Protein AF-A0A183B279-F1 (afdb_monomer_lite)

Secondary structure (DSSP, 8-state):
-------HHHHHHHHHHHHHHHHHHHHHHHHHHHHHHS-PPPTTTTTS-SS--HHHHHHHHHHHHHHHHHHHH---S---

Structure (mmCIF, N/CA/C/O backbone):
data_AF-A0A183B279-F1
#
_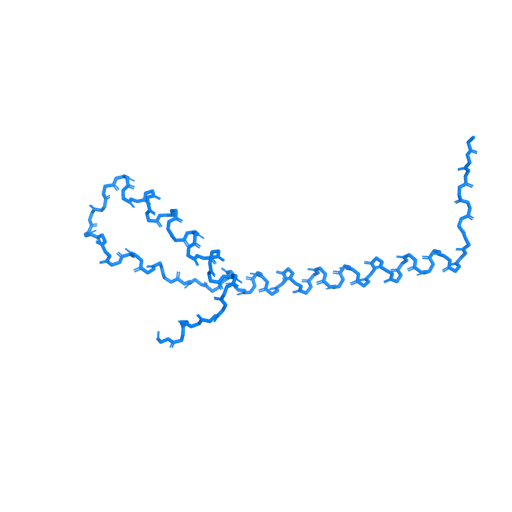entry.id   AF-A0A183B279-F1
#
loop_
_atom_site.group_PDB
_atom_site.id
_atom_site.type_symbol
_atom_site.label_atom_id
_atom_site.label_alt_id
_atom_site.label_comp_id
_atom_site.label_asym_id
_atom_site.label_entity_id
_atom_site.label_seq_id
_atom_site.pdbx_PDB_ins_code
_atom_site.Cartn_x
_atom_site.Cartn_y
_atom_site.Cartn_z
_atom_site.occupancy
_atom_site.B_iso_or_equiv
_atom_site.auth_seq_id
_atom_site.auth_comp_id
_atom_site.auth_asym_id
_atom_site.auth_atom_id
_atom_site.pdbx_PDB_model_num
ATOM 1 N N . MET A 1 1 ? -7.688 11.019 41.735 1.00 39.53 1 MET A N 1
ATOM 2 C CA . MET A 1 1 ? -7.531 9.849 40.847 1.00 39.53 1 MET A CA 1
ATOM 3 C C . MET A 1 1 ? -8.932 9.462 40.392 1.00 39.53 1 MET A C 1
ATOM 5 O O . MET A 1 1 ? -9.667 8.877 41.170 1.00 39.53 1 MET A O 1
ATOM 9 N N . THR A 1 2 ? -9.376 9.930 39.227 1.00 47.78 2 THR A N 1
ATOM 10 C CA . THR A 1 2 ? -10.734 9.670 38.720 1.00 47.78 2 THR A CA 1
ATOM 11 C C . THR A 1 2 ? -10.700 8.403 37.875 1.00 47.78 2 THR A C 1
ATOM 13 O O . THR A 1 2 ? -10.235 8.425 36.738 1.00 47.78 2 THR A O 1
ATOM 16 N N . GLN A 1 3 ? -11.122 7.286 38.462 1.00 52.53 3 GLN A N 1
ATOM 17 C CA . GLN A 1 3 ? -11.345 6.038 37.741 1.00 52.53 3 GLN A CA 1
ATOM 18 C C . GLN A 1 3 ? -12.598 6.231 36.878 1.00 52.53 3 GLN A C 1
ATOM 20 O O . GLN A 1 3 ? -13.683 6.453 37.406 1.00 52.53 3 GLN A O 1
ATOM 25 N N . LEU A 1 4 ? -12.432 6.227 35.555 1.00 61.53 4 LEU A N 1
ATOM 26 C CA . LEU A 1 4 ? -13.543 6.207 34.605 1.00 61.53 4 LEU A CA 1
ATOM 27 C C . LEU A 1 4 ? -14.153 4.801 34.647 1.00 61.53 4 LEU A C 1
ATOM 29 O O . LEU A 1 4 ? -13.690 3.896 33.957 1.00 61.53 4 LEU A O 1
ATOM 33 N N . THR A 1 5 ? -15.139 4.590 35.513 1.00 68.75 5 THR A N 1
ATOM 34 C CA . THR A 1 5 ? -15.975 3.388 35.505 1.00 68.75 5 THR A CA 1
ATOM 35 C C . THR A 1 5 ? -16.930 3.483 34.319 1.00 68.75 5 THR A C 1
ATOM 37 O O . THR A 1 5 ? -17.981 4.110 34.400 1.00 68.75 5 THR A O 1
ATOM 40 N N . PHE A 1 6 ? -16.511 2.908 33.193 1.00 64.88 6 PHE A N 1
ATOM 41 C CA . PHE A 1 6 ? -17.328 2.768 31.989 1.00 64.88 6 PHE A CA 1
ATOM 42 C C . PHE A 1 6 ? -18.468 1.773 32.235 1.00 64.88 6 PHE A C 1
ATOM 44 O O . PHE A 1 6 ? -18.258 0.720 32.838 1.00 64.88 6 PHE A O 1
ATOM 51 N N . SER A 1 7 ? -19.666 2.099 31.752 1.00 80.75 7 SER A N 1
ATOM 52 C CA . SER A 1 7 ? -20.811 1.177 31.761 1.00 80.75 7 SER A CA 1
ATOM 53 C C . SER A 1 7 ? -20.584 0.015 30.783 1.00 80.75 7 SER A C 1
ATOM 55 O O . SER A 1 7 ? -19.953 0.205 29.741 1.00 80.75 7 SER A O 1
ATOM 57 N N . ASP A 1 8 ? -21.156 -1.166 31.047 1.00 81.69 8 ASP A N 1
ATOM 58 C CA . ASP A 1 8 ? -21.111 -2.328 30.138 1.00 81.69 8 ASP A CA 1
ATOM 59 C C . ASP A 1 8 ? -21.533 -1.974 28.699 1.00 81.69 8 ASP A C 1
ATOM 61 O O . ASP A 1 8 ? -20.952 -2.447 27.721 1.00 81.69 8 ASP A O 1
ATOM 65 N N . THR A 1 9 ? -22.513 -1.079 28.554 1.00 82.88 9 THR A N 1
ATOM 66 C CA . THR A 1 9 ? -22.972 -0.568 27.253 1.00 82.88 9 THR A CA 1
ATOM 67 C C . THR A 1 9 ? -21.928 0.277 26.529 1.00 82.88 9 THR A C 1
ATOM 69 O O . THR A 1 9 ? -21.808 0.196 25.306 1.00 82.88 9 THR A O 1
ATOM 72 N N . GLU A 1 10 ? -21.153 1.077 27.255 1.00 85.75 10 GLU A N 1
ATOM 73 C CA . GLU A 1 10 ? -20.103 1.908 26.672 1.00 85.75 10 GLU A CA 1
ATOM 74 C C . GLU A 1 10 ? -18.884 1.065 26.274 1.00 85.75 10 GLU A C 1
ATOM 76 O O . GLU A 1 10 ? -18.290 1.292 25.219 1.00 85.75 10 GLU A O 1
ATOM 81 N N . VAL A 1 11 ? -18.559 0.033 27.062 1.00 86.62 11 VAL A N 1
ATOM 82 C CA . VAL A 1 11 ? -17.540 -0.967 26.704 1.00 86.62 11 VAL A CA 1
ATOM 83 C C . VAL A 1 11 ? -17.940 -1.706 25.427 1.00 86.62 11 VAL A C 1
ATOM 85 O O . VAL A 1 11 ? -17.124 -1.852 24.516 1.00 86.62 11 VAL A O 1
ATOM 88 N N . PHE A 1 12 ? -19.204 -2.122 25.318 1.00 87.19 12 PHE A N 1
ATOM 89 C CA . PHE A 1 12 ? -19.720 -2.766 24.112 1.00 87.19 12 PHE A CA 1
ATOM 90 C C . PHE A 1 12 ? -19.619 -1.851 22.882 1.00 87.19 12 PHE A C 1
ATOM 92 O O . PHE A 1 12 ? -19.148 -2.282 21.829 1.00 87.19 12 PHE A O 1
ATOM 99 N N . LEU A 1 13 ? -19.982 -0.573 23.013 1.00 89.00 13 LEU A N 1
ATOM 100 C CA . LEU A 1 13 ? -19.842 0.412 21.935 1.00 89.00 13 LEU A CA 1
ATOM 101 C C . LEU A 1 13 ? -18.385 0.589 21.492 1.00 89.00 13 LEU A C 1
ATOM 103 O O . LEU A 1 13 ? -18.105 0.578 20.293 1.00 89.00 13 LEU A O 1
ATOM 107 N N . LEU A 1 14 ? -17.444 0.693 22.433 1.00 90.00 14 LEU A N 1
ATOM 108 C CA . LEU A 1 14 ? -16.015 0.787 22.120 1.00 90.00 14 LEU A CA 1
ATOM 109 C C . LEU A 1 14 ? -15.495 -0.469 21.405 1.00 90.00 14 LEU A C 1
ATOM 111 O O . LEU A 1 14 ? -14.704 -0.368 20.461 1.00 90.00 14 LEU A O 1
ATOM 115 N N . LEU A 1 15 ? -15.963 -1.655 21.798 1.00 89.12 15 LEU A N 1
ATOM 116 C CA . LEU A 1 15 ? -15.634 -2.907 21.114 1.00 89.12 15 LEU A CA 1
ATOM 117 C C . LEU A 1 15 ? -16.170 -2.929 19.677 1.00 89.12 15 LEU A C 1
ATOM 119 O O . LEU A 1 15 ? -15.444 -3.292 18.753 1.00 89.12 15 LEU A O 1
ATOM 123 N N . VAL A 1 16 ? -17.402 -2.478 19.447 1.00 92.56 16 VAL A N 1
ATOM 124 C CA . VAL A 1 16 ? -17.977 -2.390 18.095 1.00 92.56 16 VAL A CA 1
ATOM 125 C C . VAL A 1 16 ? -17.220 -1.376 17.224 1.00 92.56 16 VAL A C 1
ATOM 127 O O . VAL A 1 16 ? -16.919 -1.651 16.062 1.00 92.56 16 VAL A O 1
ATOM 130 N N . ILE A 1 17 ? -16.842 -0.222 17.774 1.00 92.06 17 ILE A N 1
ATOM 131 C CA . ILE A 1 17 ? -16.076 0.801 17.044 1.00 92.06 17 ILE A CA 1
ATOM 132 C C . ILE A 1 17 ? -14.666 0.295 16.706 1.00 92.06 17 ILE A C 1
ATOM 134 O O . ILE A 1 17 ? -14.207 0.428 15.575 1.00 92.06 17 ILE A O 1
ATOM 138 N N . SER A 1 18 ? -13.974 -0.329 17.658 1.00 90.69 18 SER A N 1
ATOM 139 C CA . SER A 1 18 ? -12.623 -0.857 17.423 1.00 90.69 18 SER A CA 1
ATOM 140 C C . SER A 1 18 ? -12.608 -2.003 16.409 1.00 90.69 18 SER A C 1
ATOM 142 O O . SER A 1 18 ? -11.766 -2.013 15.511 1.00 90.69 18 SER A O 1
ATOM 144 N N . THR A 1 19 ? -13.561 -2.933 16.497 1.00 89.12 19 THR A N 1
ATOM 145 C CA . THR A 1 19 ? -13.679 -4.048 15.545 1.00 89.12 19 THR A CA 1
ATOM 146 C C . THR A 1 19 ? -14.035 -3.557 14.148 1.00 89.12 19 THR A C 1
ATOM 148 O O . THR A 1 19 ? -13.417 -3.994 13.179 1.00 89.12 19 THR A O 1
ATOM 151 N N . SER A 1 20 ? -14.956 -2.599 14.023 1.00 91.00 20 SER A N 1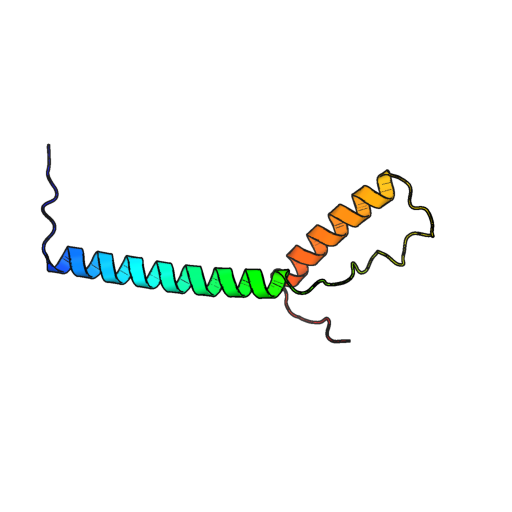
ATOM 152 C CA . SER A 1 20 ? -15.276 -1.996 12.725 1.00 91.00 20 SER A CA 1
ATOM 153 C C . SER A 1 20 ? -14.073 -1.264 12.123 1.00 91.00 20 SER A C 1
ATOM 155 O O . SER A 1 20 ? -13.736 -1.534 10.971 1.00 91.00 20 SER A O 1
ATOM 157 N N . LEU A 1 21 ? -13.350 -0.433 12.887 1.00 91.56 21 LEU A N 1
ATOM 158 C CA . LEU A 1 21 ? -12.109 0.191 12.406 1.00 91.56 21 LEU A CA 1
ATOM 159 C C . LEU A 1 21 ? -11.061 -0.843 11.979 1.00 91.56 21 LEU A C 1
ATOM 161 O O . LEU A 1 21 ? -10.419 -0.660 10.946 1.00 91.56 21 LEU A O 1
ATOM 165 N N . ALA A 1 22 ? -10.890 -1.926 12.741 1.00 91.44 22 ALA A N 1
ATOM 166 C CA . ALA A 1 22 ? -9.934 -2.980 12.413 1.00 91.44 22 ALA A CA 1
ATOM 167 C C . ALA A 1 22 ? -10.296 -3.693 11.102 1.00 91.44 22 ALA A C 1
ATOM 169 O O . ALA A 1 22 ? -9.417 -3.939 10.276 1.00 91.44 22 ALA A O 1
ATOM 170 N N . VAL A 1 23 ? -11.583 -3.974 10.871 1.00 92.94 23 VAL A N 1
ATOM 171 C CA . VAL A 1 23 ? -12.062 -4.574 9.618 1.00 92.94 23 VAL A CA 1
ATOM 172 C C . VAL A 1 23 ? -11.853 -3.616 8.446 1.00 92.94 23 VAL A C 1
ATOM 174 O O . VAL A 1 23 ? -11.266 -4.012 7.441 1.00 92.94 23 VAL A O 1
ATOM 177 N N . TYR A 1 24 ? -12.255 -2.348 8.576 1.00 90.38 24 TYR A N 1
ATOM 178 C CA . TYR A 1 24 ? -12.043 -1.344 7.528 1.00 90.38 24 TYR A CA 1
ATOM 179 C C . TYR A 1 24 ? -10.555 -1.160 7.209 1.00 90.38 24 TYR A C 1
ATOM 181 O O . TYR A 1 24 ? -10.163 -1.209 6.043 1.00 90.38 24 TYR A O 1
ATOM 189 N N . GLY A 1 25 ? -9.712 -1.013 8.234 1.00 89.75 25 GLY A N 1
ATOM 190 C CA . GLY A 1 25 ? -8.265 -0.893 8.075 1.00 89.75 25 GLY A CA 1
ATOM 191 C C . GLY A 1 25 ? -7.643 -2.129 7.424 1.00 89.75 25 GLY A C 1
ATOM 192 O O . GLY A 1 25 ? -6.837 -1.997 6.505 1.00 89.75 25 GLY A O 1
ATOM 193 N N . GLY A 1 26 ? -8.062 -3.329 7.837 1.00 90.00 26 GLY A N 1
ATOM 194 C CA . GLY A 1 26 ? -7.593 -4.593 7.272 1.00 90.00 26 GLY A CA 1
ATOM 195 C C . GLY A 1 26 ? -7.956 -4.760 5.795 1.00 90.00 26 GLY A C 1
ATOM 196 O O . GLY A 1 26 ? -7.102 -5.140 4.995 1.00 90.00 26 GLY A O 1
ATOM 197 N N . VAL A 1 27 ? -9.189 -4.417 5.408 1.00 89.06 27 VAL A N 1
ATOM 198 C CA . VAL A 1 27 ? -9.635 -4.462 4.005 1.00 89.06 27 VAL A CA 1
ATOM 199 C C . VAL A 1 27 ? -8.841 -3.475 3.149 1.00 89.06 27 VAL A C 1
ATOM 201 O O . VAL A 1 27 ? -8.330 -3.853 2.096 1.00 89.06 27 VAL A O 1
ATOM 204 N N . VAL A 1 28 ? -8.677 -2.230 3.606 1.00 87.12 28 VAL A N 1
ATOM 205 C CA . VAL A 1 28 ? -7.894 -1.211 2.885 1.00 87.12 28 VAL A CA 1
ATOM 206 C C . VAL A 1 28 ? -6.435 -1.642 2.735 1.00 87.12 28 VAL A C 1
ATOM 208 O O . VAL A 1 28 ? -5.864 -1.527 1.651 1.00 87.12 28 VAL A O 1
ATOM 211 N N . PHE A 1 29 ? -5.839 -2.193 3.793 1.00 82.38 29 PHE A N 1
ATOM 212 C CA . PHE A 1 29 ? -4.473 -2.703 3.752 1.00 82.38 29 PHE A CA 1
ATOM 213 C C . PHE A 1 29 ? -4.319 -3.848 2.745 1.00 82.38 29 PHE A C 1
ATOM 215 O O . PHE A 1 29 ? -3.396 -3.827 1.933 1.00 82.38 29 PHE A O 1
ATOM 222 N N . MET A 1 30 ? -5.245 -4.811 2.739 1.00 81.81 30 MET A N 1
ATOM 223 C CA . MET A 1 30 ? -5.231 -5.918 1.779 1.00 81.81 30 MET A CA 1
ATOM 224 C C . MET A 1 30 ? -5.394 -5.439 0.334 1.00 81.81 30 MET A C 1
ATOM 226 O O . MET A 1 30 ? -4.716 -5.951 -0.553 1.00 81.81 30 MET A O 1
ATOM 230 N N . LEU A 1 31 ? -6.230 -4.426 0.087 1.00 79.00 31 LEU A N 1
ATOM 231 C CA . LEU A 1 31 ? -6.378 -3.824 -1.240 1.00 79.00 31 LEU A CA 1
ATOM 232 C C . LEU A 1 31 ? -5.093 -3.126 -1.706 1.00 79.00 31 LEU A C 1
ATOM 234 O O . LEU A 1 31 ? -4.681 -3.307 -2.851 1.00 79.00 31 LEU A O 1
ATOM 238 N N . LEU A 1 32 ? -4.418 -2.379 -0.827 1.00 74.81 32 LEU A N 1
ATOM 239 C CA . LEU A 1 32 ? -3.116 -1.769 -1.131 1.00 74.81 32 LEU A CA 1
ATOM 240 C C . LEU A 1 32 ? -2.035 -2.829 -1.371 1.00 74.81 32 LEU A C 1
ATOM 242 O O . LEU A 1 32 ? -1.210 -2.698 -2.280 1.00 74.81 32 LEU A O 1
ATOM 246 N N . LEU A 1 33 ? -2.047 -3.906 -0.587 1.00 75.75 33 LEU A N 1
ATOM 247 C CA . LEU A 1 33 ? -1.115 -5.012 -0.754 1.00 75.75 33 LEU A CA 1
ATOM 248 C C . LEU A 1 33 ? -1.350 -5.739 -2.087 1.00 75.75 33 LEU A C 1
ATOM 250 O O . LEU A 1 33 ? -0.401 -6.018 -2.814 1.00 75.75 33 LEU A O 1
ATOM 254 N N . ALA A 1 34 ? -2.609 -5.961 -2.466 1.00 70.69 34 ALA A N 1
ATOM 255 C CA . ALA A 1 34 ? -2.973 -6.520 -3.765 1.00 70.69 34 ALA A CA 1
ATOM 256 C C . ALA A 1 34 ? -2.594 -5.592 -4.935 1.00 70.69 34 ALA A C 1
ATOM 258 O O . ALA A 1 34 ? -2.114 -6.052 -5.967 1.00 70.69 34 ALA A O 1
ATOM 259 N N . ALA A 1 35 ? -2.747 -4.276 -4.777 1.00 65.00 35 ALA A N 1
ATOM 260 C CA . ALA A 1 35 ? -2.329 -3.307 -5.790 1.00 65.00 35 ALA A CA 1
ATOM 261 C C . ALA A 1 35 ? -0.797 -3.241 -5.949 1.00 65.00 35 ALA A C 1
ATOM 263 O O . ALA A 1 35 ? -0.288 -3.008 -7.045 1.00 65.00 35 ALA A O 1
ATOM 264 N N . THR A 1 36 ? -0.046 -3.452 -4.864 1.00 64.31 36 THR A N 1
ATOM 265 C CA . THR A 1 36 ? 1.428 -3.412 -4.860 1.00 64.31 36 THR A CA 1
ATOM 266 C C . THR A 1 36 ? 2.098 -4.719 -5.265 1.00 64.31 36 THR A C 1
ATOM 268 O O . THR A 1 36 ? 3.277 -4.673 -5.642 1.00 64.31 36 THR A O 1
ATOM 271 N N . SER A 1 37 ? 1.389 -5.848 -5.155 1.00 61.72 37 SER A N 1
ATOM 272 C CA . SER A 1 37 ? 1.909 -7.193 -5.415 1.00 61.72 37 SER A CA 1
ATOM 273 C C . SER A 1 37 ? 2.003 -7.530 -6.899 1.00 61.72 37 SER A C 1
ATOM 275 O O . SER A 1 37 ? 2.787 -8.403 -7.257 1.00 61.72 37 SER A O 1
ATOM 277 N N . VAL A 1 38 ? 1.270 -6.826 -7.769 1.00 61.41 38 VAL A N 1
ATOM 278 C CA . VAL A 1 38 ? 1.415 -6.968 -9.222 1.00 61.41 38 VAL A CA 1
ATOM 279 C C . VAL A 1 38 ? 2.733 -6.309 -9.650 1.00 61.41 38 VAL A C 1
ATOM 281 O O . VAL A 1 38 ? 2.856 -5.081 -9.563 1.00 61.41 38 VA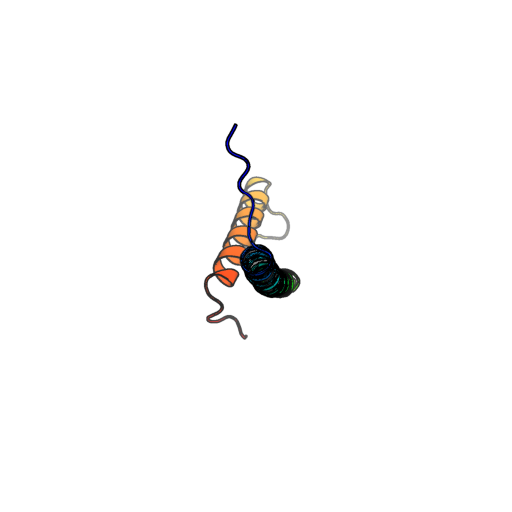L A O 1
ATOM 284 N N . PRO A 1 39 ? 3.734 -7.076 -10.123 1.00 55.59 39 PRO A N 1
ATOM 285 C CA . PRO A 1 39 ? 4.991 -6.512 -10.584 1.00 55.59 39 PRO A CA 1
ATOM 286 C C . PRO A 1 39 ? 4.740 -5.773 -11.900 1.00 55.59 39 PRO A C 1
ATOM 288 O O . PRO A 1 39 ? 4.691 -6.368 -12.975 1.00 55.59 39 PRO A O 1
ATOM 291 N N . ARG A 1 40 ? 4.538 -4.456 -11.822 1.00 61.00 40 ARG A N 1
ATOM 292 C CA . ARG A 1 40 ? 4.475 -3.606 -13.012 1.00 61.00 40 ARG A CA 1
ATOM 293 C C . ARG A 1 40 ? 5.902 -3.370 -13.513 1.00 61.00 40 ARG A C 1
ATOM 295 O O . ARG A 1 40 ? 6.725 -2.887 -12.730 1.00 61.00 40 ARG A O 1
ATOM 302 N N . PRO A 1 41 ? 6.215 -3.688 -14.780 1.00 59.34 41 PRO A N 1
ATOM 303 C CA . PRO A 1 41 ? 7.503 -3.331 -15.352 1.00 59.34 41 PRO A CA 1
ATOM 304 C C . PRO A 1 41 ? 7.642 -1.808 -15.334 1.00 59.34 41 PRO A C 1
ATOM 306 O O . PRO A 1 41 ? 6.714 -1.079 -15.686 1.00 59.34 41 PRO A O 1
ATOM 309 N N . CYS A 1 42 ? 8.795 -1.321 -14.884 1.00 67.00 42 CYS A N 1
ATOM 310 C CA . CYS A 1 42 ? 9.058 0.107 -14.857 1.00 67.00 42 CYS A CA 1
ATOM 311 C C . CYS A 1 42 ? 9.038 0.680 -16.279 1.00 67.00 42 CYS A C 1
ATOM 313 O O . CYS A 1 42 ? 9.842 0.241 -17.103 1.00 67.00 42 CYS A O 1
ATOM 315 N N . PRO A 1 43 ? 8.204 1.695 -16.571 1.00 59.88 43 PRO A N 1
ATOM 316 C CA . PRO A 1 43 ? 8.048 2.216 -17.931 1.00 59.88 43 PRO A CA 1
ATOM 317 C C . PRO A 1 43 ? 9.334 2.840 -18.497 1.00 59.88 43 PRO A C 1
ATOM 319 O O . PRO A 1 43 ? 9.475 2.974 -19.707 1.00 59.88 43 PRO A O 1
ATOM 322 N N . ALA A 1 44 ? 10.303 3.175 -17.639 1.00 61.50 44 ALA A N 1
ATOM 323 C CA . ALA A 1 44 ? 11.578 3.763 -18.034 1.00 61.50 44 ALA A CA 1
ATOM 324 C C . ALA A 1 44 ? 12.697 2.739 -18.325 1.00 61.50 44 ALA A C 1
ATOM 326 O O . ALA A 1 44 ? 13.794 3.141 -18.706 1.00 61.50 44 ALA A O 1
ATOM 327 N N . ILE A 1 45 ? 12.461 1.428 -18.160 1.00 62.09 45 ILE A N 1
ATOM 328 C CA . ILE A 1 45 ? 13.535 0.429 -18.319 1.00 62.09 45 ILE A CA 1
ATOM 329 C C . ILE A 1 45 ? 14.048 0.320 -19.762 1.00 62.09 45 ILE A C 1
ATOM 331 O O . ILE A 1 45 ? 15.198 -0.040 -19.967 1.00 62.09 45 ILE A O 1
ATOM 335 N N . GLY A 1 46 ? 13.223 0.685 -20.751 1.00 63.09 46 GLY A N 1
ATOM 336 C CA . GLY A 1 46 ? 13.609 0.725 -22.166 1.00 63.09 46 GLY A CA 1
ATOM 337 C C . GLY A 1 46 ? 14.272 2.030 -22.622 1.00 63.09 46 GLY A C 1
ATOM 338 O O . GLY A 1 46 ? 14.683 2.116 -23.773 1.00 63.09 46 GLY A O 1
ATOM 339 N N . TYR A 1 47 ? 14.359 3.049 -21.758 1.00 64.50 47 TYR A N 1
ATOM 340 C CA . TYR A 1 47 ? 14.966 4.344 -22.103 1.00 64.50 47 TYR A CA 1
ATOM 341 C C . TYR A 1 47 ? 16.472 4.391 -21.851 1.00 64.50 47 TYR A C 1
ATOM 343 O O . TYR A 1 47 ? 17.165 5.211 -22.449 1.00 64.50 47 TYR A O 1
ATOM 351 N N . TYR A 1 48 ? 16.978 3.524 -20.976 1.00 60.72 48 TYR A N 1
ATOM 352 C CA . TYR A 1 48 ? 18.404 3.411 -20.717 1.00 60.72 48 TYR A CA 1
ATOM 353 C C . TYR A 1 48 ? 18.970 2.238 -21.518 1.00 60.72 48 TYR A C 1
ATOM 355 O O . TYR A 1 48 ? 18.374 1.164 -21.549 1.00 60.72 48 TYR A O 1
ATOM 363 N N . GLY A 1 49 ? 20.094 2.465 -22.204 1.00 63.53 49 GLY A N 1
ATOM 364 C CA . GLY A 1 49 ? 20.795 1.427 -22.964 1.00 63.53 49 GLY A CA 1
ATOM 365 C C . GLY A 1 49 ? 21.295 0.281 -22.075 1.00 63.53 49 GLY A C 1
ATOM 366 O O . GLY A 1 49 ? 21.089 0.281 -20.864 1.00 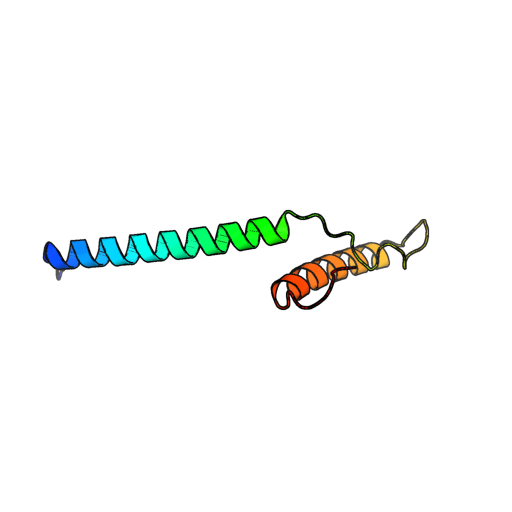63.53 49 GLY A O 1
ATOM 367 N N . SER A 1 50 ? 21.987 -0.689 -22.674 1.00 66.69 50 SER A N 1
ATOM 368 C CA . SER A 1 50 ? 22.417 -1.939 -22.022 1.00 66.69 50 SER A CA 1
ATOM 369 C C . SER A 1 50 ? 23.197 -1.750 -20.710 1.00 66.69 50 SER A C 1
ATOM 371 O O . SER A 1 50 ? 23.121 -2.610 -19.836 1.00 66.69 50 SER A O 1
ATOM 373 N N . ASP A 1 51 ? 23.884 -0.613 -20.546 1.00 69.06 51 ASP A N 1
ATOM 374 C CA . ASP A 1 51 ? 24.681 -0.272 -19.365 1.00 69.06 51 ASP A CA 1
ATOM 375 C C . ASP A 1 51 ? 24.355 1.139 -18.835 1.00 69.06 51 ASP A C 1
ATOM 377 O O . ASP A 1 51 ? 25.027 2.111 -19.190 1.00 69.06 51 ASP A O 1
ATOM 381 N N . PRO A 1 52 ? 23.336 1.290 -17.965 1.00 67.19 52 PRO A N 1
ATOM 382 C CA . PRO A 1 52 ? 23.061 2.563 -17.309 1.00 67.19 52 PRO A CA 1
ATOM 383 C C . PRO A 1 52 ? 24.140 2.886 -16.274 1.00 67.19 52 PRO A C 1
ATOM 385 O O . PRO A 1 52 ? 24.476 2.055 -15.416 1.00 67.19 52 PRO A O 1
ATOM 388 N N . SER A 1 53 ? 24.617 4.129 -16.297 1.00 75.88 53 SER A N 1
ATOM 389 C CA . SER A 1 53 ? 25.495 4.684 -15.269 1.00 75.88 53 SER A CA 1
ATOM 390 C C . SER A 1 53 ? 24.806 4.696 -13.896 1.00 75.88 53 SER A C 1
ATOM 392 O O . SER A 1 53 ? 23.579 4.643 -13.772 1.00 75.88 53 SER A O 1
ATOM 394 N N . PHE A 1 54 ? 25.585 4.785 -12.815 1.00 74.75 54 PHE A N 1
ATOM 395 C CA . PHE A 1 54 ? 25.045 4.739 -11.448 1.00 74.75 54 PHE A CA 1
ATOM 396 C C . PHE A 1 54 ? 23.956 5.799 -11.192 1.00 74.75 54 PHE A C 1
ATOM 398 O O . PHE A 1 54 ? 22.939 5.515 -10.560 1.00 74.75 54 PHE A O 1
ATOM 405 N N . LYS A 1 55 ? 24.127 7.007 -11.745 1.00 73.06 55 LYS A N 1
ATOM 406 C CA . LYS A 1 55 ? 23.162 8.110 -11.625 1.00 73.06 55 LYS A CA 1
ATOM 407 C C . LYS A 1 55 ? 21.821 7.775 -12.286 1.00 73.06 55 LYS A C 1
ATOM 409 O O . LYS A 1 55 ? 20.765 8.097 -11.749 1.00 73.06 55 LYS A O 1
ATOM 414 N N . GLU A 1 56 ? 21.871 7.094 -13.421 1.00 71.12 56 GLU A N 1
ATOM 415 C CA . GLU A 1 56 ? 20.701 6.681 -14.194 1.00 71.12 56 GLU A CA 1
ATOM 416 C C . GLU A 1 56 ? 19.951 5.539 -13.508 1.00 71.12 56 GLU A C 1
ATOM 418 O O . GLU A 1 56 ? 18.725 5.558 -13.451 1.00 71.12 56 GLU A O 1
ATOM 423 N N . ARG A 1 57 ? 20.673 4.606 -12.873 1.00 70.12 57 ARG A N 1
ATOM 424 C CA . ARG A 1 57 ? 20.072 3.551 -12.040 1.00 70.12 57 ARG A CA 1
ATOM 425 C C . ARG A 1 57 ? 19.313 4.120 -10.841 1.00 70.12 57 ARG A C 1
ATOM 427 O O . ARG A 1 57 ? 18.199 3.682 -10.561 1.00 70.12 57 ARG A O 1
ATOM 434 N N . VAL A 1 58 ? 19.888 5.109 -10.152 1.00 76.62 58 VAL A N 1
ATOM 435 C CA . VAL A 1 58 ? 19.224 5.789 -9.025 1.00 76.62 58 VAL A CA 1
ATOM 436 C C . VAL A 1 58 ? 17.999 6.567 -9.510 1.00 76.62 58 VAL A C 1
ATOM 438 O O . VAL A 1 58 ? 16.931 6.461 -8.907 1.00 76.62 58 VAL A O 1
ATOM 441 N N . GLY A 1 59 ? 18.122 7.289 -10.629 1.00 73.44 59 GLY A N 1
ATOM 442 C CA . GLY A 1 59 ? 17.002 7.998 -11.253 1.00 73.44 59 GLY A CA 1
ATOM 443 C C . GLY A 1 59 ? 15.866 7.061 -11.671 1.00 73.44 59 GLY A C 1
ATOM 444 O O . GLY A 1 59 ? 14.703 7.353 -11.399 1.00 73.44 59 GLY A O 1
ATOM 445 N N . LEU A 1 60 ? 16.195 5.904 -12.252 1.00 72.19 60 LEU A N 1
ATOM 446 C CA . LEU A 1 60 ? 15.232 4.868 -12.621 1.00 72.19 60 LEU A CA 1
ATOM 447 C C . LEU A 1 60 ? 14.520 4.305 -11.387 1.00 72.19 60 LEU A C 1
ATOM 449 O O . LEU A 1 60 ? 13.299 4.201 -11.391 1.00 72.19 60 LEU A O 1
ATOM 453 N N . ALA A 1 61 ? 15.257 3.984 -10.320 1.00 70.56 61 ALA A N 1
ATOM 454 C CA . ALA A 1 61 ? 14.679 3.461 -9.084 1.00 70.56 61 ALA A CA 1
ATOM 455 C C . ALA A 1 61 ? 13.706 4.463 -8.441 1.00 70.56 61 ALA A C 1
ATOM 457 O O . ALA A 1 61 ? 12.595 4.087 -8.065 1.00 70.56 61 ALA A O 1
ATOM 458 N N . LEU A 1 62 ? 14.080 5.745 -8.376 1.00 72.62 62 LEU A N 1
ATOM 459 C CA . LEU A 1 62 ? 13.203 6.819 -7.900 1.00 72.62 62 LEU A CA 1
ATOM 460 C C . LEU A 1 62 ? 11.964 6.978 -8.785 1.00 72.62 62 LEU A C 1
ATOM 462 O O . LEU A 1 62 ? 10.851 7.040 -8.269 1.00 72.62 62 LEU A O 1
ATOM 466 N N . TYR A 1 63 ? 12.137 6.987 -10.107 1.00 71.75 63 TYR A N 1
ATOM 467 C CA . TYR A 1 63 ? 11.031 7.109 -11.053 1.00 71.75 63 TYR A CA 1
ATOM 468 C C . TYR A 1 63 ? 10.074 5.914 -10.982 1.00 71.75 63 TYR A C 1
ATOM 470 O O . TYR A 1 63 ? 8.863 6.102 -10.976 1.00 71.75 63 TYR A O 1
ATOM 478 N N . CYS A 1 64 ? 10.593 4.692 -10.851 1.00 72.50 64 CYS A N 1
ATOM 479 C CA . CYS A 1 64 ? 9.792 3.489 -10.633 1.00 72.50 64 CYS A CA 1
ATOM 480 C C . CYS A 1 64 ? 8.951 3.586 -9.361 1.00 72.50 64 CYS A C 1
ATOM 482 O O . CYS A 1 64 ? 7.765 3.268 -9.386 1.00 72.50 64 CYS A O 1
ATOM 484 N N . GLN A 1 65 ? 9.554 4.017 -8.249 1.00 69.38 65 GLN A N 1
ATOM 485 C CA . GLN A 1 65 ? 8.844 4.146 -6.978 1.00 69.38 65 GLN A CA 1
ATOM 486 C C . GLN A 1 65 ? 7.791 5.257 -7.043 1.00 69.38 65 GLN A C 1
ATOM 488 O O . GLN A 1 65 ? 6.656 5.048 -6.623 1.00 69.38 65 GLN A O 1
ATOM 493 N N . LEU A 1 66 ? 8.118 6.400 -7.650 1.00 68.69 66 LEU A N 1
ATOM 494 C CA . LEU A 1 66 ? 7.174 7.498 -7.863 1.00 68.69 66 LEU A CA 1
ATOM 495 C C . LEU A 1 66 ? 6.024 7.102 -8.794 1.00 68.69 66 LEU A C 1
ATOM 497 O O . LEU A 1 66 ? 4.875 7.397 -8.487 1.00 68.69 66 LEU A O 1
ATOM 501 N N . ALA A 1 67 ? 6.298 6.391 -9.889 1.00 65.31 67 ALA A N 1
ATOM 502 C CA . ALA A 1 67 ? 5.271 5.875 -10.790 1.00 65.31 67 ALA A CA 1
ATOM 503 C C . ALA A 1 67 ? 4.388 4.829 -10.097 1.00 65.31 67 ALA A C 1
ATOM 505 O O . ALA A 1 67 ? 3.176 4.824 -10.298 1.00 65.31 67 ALA A O 1
ATOM 506 N N . LYS A 1 68 ? 4.970 3.982 -9.237 1.00 65.38 68 LYS A N 1
ATOM 507 C CA . LYS A 1 68 ? 4.231 3.012 -8.421 1.00 65.38 68 LYS A CA 1
ATOM 508 C C . LYS A 1 68 ? 3.275 3.718 -7.453 1.00 65.38 68 LYS A C 1
ATOM 510 O O . LYS A 1 68 ? 2.127 3.305 -7.339 1.00 65.38 68 LYS A O 1
ATOM 515 N N . ILE A 1 69 ? 3.713 4.805 -6.817 1.00 64.88 69 ILE A N 1
ATOM 516 C CA . ILE A 1 69 ? 2.876 5.627 -5.929 1.00 64.88 69 ILE A CA 1
ATOM 517 C C . ILE A 1 69 ? 1.821 6.408 -6.733 1.00 64.88 69 ILE A C 1
ATOM 519 O O . ILE A 1 69 ? 0.652 6.419 -6.362 1.00 64.88 69 ILE A O 1
ATOM 523 N N . GLY A 1 70 ? 2.190 7.002 -7.870 1.00 61.09 70 GLY A N 1
ATOM 524 C CA . GLY A 1 70 ? 1.270 7.730 -8.751 1.00 61.09 70 GLY A CA 1
ATOM 525 C C . GLY A 1 70 ? 0.152 6.848 -9.319 1.00 61.09 70 GLY A C 1
ATOM 526 O O . GLY A 1 70 ? -1.000 7.272 -9.356 1.00 61.09 70 GLY A O 1
ATOM 527 N N . LEU A 1 71 ? 0.462 5.595 -9.670 1.00 57.06 71 LEU A N 1
ATOM 528 C CA . LEU A 1 71 ? -0.523 4.586 -10.084 1.00 57.06 71 LEU A CA 1
ATOM 529 C C . LEU A 1 71 ? -1.469 4.161 -8.952 1.00 57.06 71 LEU A C 1
ATOM 531 O O . LEU A 1 71 ? -2.605 3.786 -9.231 1.00 57.06 71 LEU A O 1
ATOM 535 N N . MET A 1 72 ? -1.039 4.219 -7.687 1.00 53.91 72 MET A N 1
ATOM 536 C CA . MET A 1 72 ? -1.941 3.974 -6.551 1.00 53.91 72 MET A CA 1
ATOM 537 C C . MET A 1 72 ? -2.922 5.126 -6.331 1.00 53.91 72 MET A C 1
ATOM 539 O O . MET A 1 72 ? -4.045 4.889 -5.899 1.00 53.91 72 MET A O 1
ATOM 543 N N . VAL A 1 73 ? -2.510 6.362 -6.625 1.00 55.66 73 VAL A N 1
ATOM 544 C CA . VAL A 1 73 ? -3.344 7.564 -6.453 1.00 55.66 73 VAL A CA 1
ATOM 545 C C . VAL A 1 73 ? -4.293 7.772 -7.641 1.00 55.66 73 VAL A C 1
ATOM 547 O O . VAL A 1 73 ? -5.353 8.373 -7.486 1.00 55.66 73 VAL A O 1
ATOM 550 N N . SER A 1 74 ? -3.965 7.238 -8.821 1.00 44.16 74 SER A N 1
ATOM 551 C CA . SER A 1 74 ? -4.839 7.274 -9.992 1.00 44.16 74 SER A CA 1
ATOM 552 C C . SER A 1 74 ? -4.846 5.915 -10.708 1.00 44.16 74 SER A C 1
ATOM 554 O O . SER A 1 74 ? -3.920 5.619 -11.465 1.00 44.16 74 SER A O 1
ATOM 556 N N . PRO A 1 75 ? -5.890 5.077 -10.538 1.00 48.09 75 PRO A N 1
ATOM 557 C CA . PRO A 1 75 ? -6.019 3.829 -11.291 1.00 48.09 75 PRO A CA 1
ATOM 558 C C . PRO A 1 75 ? -6.432 4.076 -12.755 1.00 48.09 75 PRO A C 1
ATOM 560 O O . PRO A 1 75 ? -6.642 3.129 -13.515 1.00 48.09 75 PRO A O 1
ATOM 563 N N . VAL A 1 76 ? -6.567 5.340 -13.172 1.00 44.50 76 VAL A N 1
ATOM 564 C CA . VAL A 1 76 ? -6.974 5.715 -14.523 1.00 44.50 76 VAL A CA 1
ATOM 565 C C . VAL A 1 76 ? -5.800 5.512 -15.481 1.00 44.50 76 VAL A C 1
ATOM 567 O O . VAL A 1 76 ? -4.972 6.392 -15.690 1.00 44.50 76 VAL A O 1
ATOM 570 N N . GLY A 1 77 ? -5.773 4.343 -16.119 1.00 42.47 77 GLY A N 1
ATOM 571 C CA . GLY A 1 77 ? -5.404 4.303 -17.532 1.00 42.47 77 GLY A CA 1
ATOM 572 C C . GLY A 1 77 ? -4.069 3.673 -17.913 1.00 42.47 77 GLY A C 1
ATOM 573 O O . GLY A 1 77 ? -3.372 4.238 -18.740 1.00 42.47 77 GLY A O 1
ATOM 574 N N . TYR A 1 78 ? -3.751 2.469 -17.434 1.00 43.47 78 TYR A N 1
ATOM 575 C CA . TYR A 1 78 ? -2.827 1.595 -18.177 1.00 43.47 78 TYR A CA 1
ATOM 576 C C . TYR A 1 78 ? -3.379 0.169 -18.242 1.00 43.47 78 TYR A C 1
ATOM 578 O O . TYR A 1 78 ? -2.892 -0.742 -17.577 1.00 43.47 78 TYR A O 1
ATOM 586 N N . HIS A 1 79 ? -4.451 0.024 -19.024 1.00 36.88 79 HIS A N 1
ATOM 587 C CA . HIS A 1 79 ? -4.813 -1.215 -19.705 1.00 36.88 79 HIS A CA 1
ATOM 588 C C . HIS A 1 79 ? -4.348 -1.038 -21.156 1.00 36.88 79 HIS A C 1
ATOM 590 O O . HIS A 1 79 ? -5.043 -0.424 -21.966 1.00 36.88 79 HIS A O 1
ATOM 596 N N . ARG A 1 80 ? -3.137 -1.494 -21.465 1.00 36.66 80 ARG A N 1
ATOM 597 C CA . ARG A 1 80 ? -2.750 -1.843 -22.829 1.00 36.66 80 ARG A CA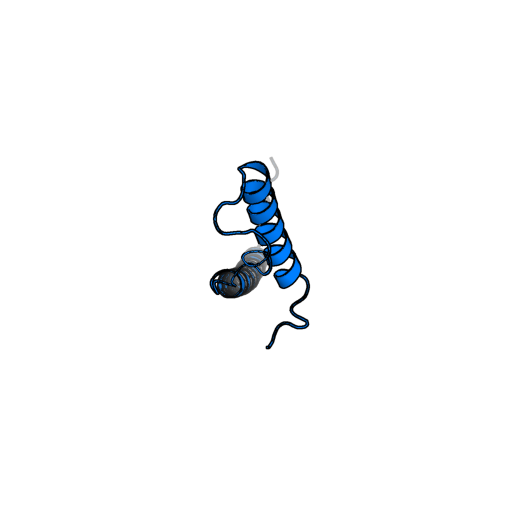 1
ATOM 598 C C . ARG A 1 80 ? -1.639 -2.870 -22.793 1.00 36.66 80 ARG A C 1
ATOM 600 O O . ARG A 1 80 ? 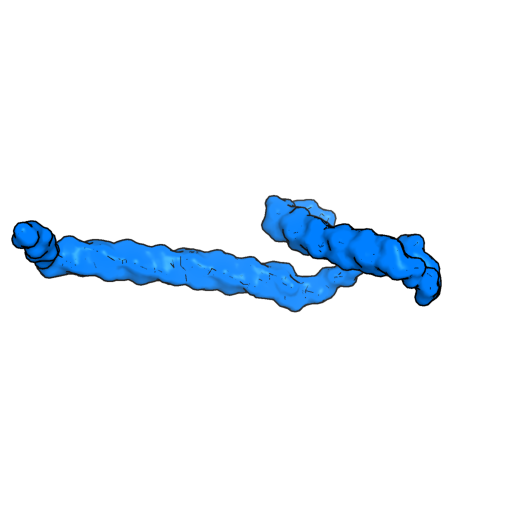-0.680 -2.636 -22.027 1.00 36.66 80 ARG A O 1
#

Sequence (80 aa):
MTQLTFSDTEVFLLLVISTSLAVYGGVVFMLLLAATSVPRPCPAIGYYGSDPSFKERVGLALYCQLAKIGLMVSPVGYHR

Organism: NCBI:txid27848

pLDDT: mean 70.2, std 14.85, range [36.66, 92.94]

Foldseek 3Di:
DDDPPDDPVRVVVVVVVVVVVVVVVVVVVVVLVVLLVPDDPQPCPVVDPPDDDPVVVVVSVVSSVVVSVVCVVPVPDPPD

Radius of gyration: 22.7 Å; chains: 1; bounding box: 48×17×64 Å